Protein AF-A0A9X1SGK9-F1 (afdb_monomer)

Organism: NCBI:txid2886935

Structure (mmCIF, N/CA/C/O backbone):
data_AF-A0A9X1SGK9-F1
#
_entry.id   AF-A0A9X1SGK9-F1
#
loop_
_atom_site.group_PDB
_atom_site.id
_atom_site.type_symbol
_atom_site.label_atom_id
_atom_site.label_alt_id
_atom_site.label_comp_id
_atom_site.label_asym_id
_atom_site.label_entity_id
_atom_site.label_seq_id
_atom_site.pdbx_PDB_ins_code
_atom_site.Cartn_x
_atom_site.Cartn_y
_atom_site.Cartn_z
_atom_site.occupancy
_atom_site.B_iso_or_equiv
_atom_site.auth_seq_id
_atom_site.auth_comp_id
_atom_site.auth_asym_id
_atom_site.auth_atom_id
_atom_site.pdbx_PDB_model_num
ATOM 1 N N . MET A 1 1 ? 20.494 7.058 48.533 1.00 44.59 1 MET A N 1
ATOM 2 C CA . MET A 1 1 ? 19.621 6.330 47.587 1.00 44.59 1 MET A CA 1
ATOM 3 C C . MET A 1 1 ? 18.403 7.202 47.337 1.00 44.59 1 MET A C 1
ATOM 5 O O . MET A 1 1 ? 17.611 7.380 48.248 1.00 44.59 1 MET A O 1
ATOM 9 N N . SER A 1 2 ? 18.345 7.859 46.176 1.00 43.81 2 SER A N 1
ATOM 10 C CA . SER A 1 2 ? 17.281 8.812 45.840 1.00 43.81 2 SER A CA 1
ATOM 11 C C . SER A 1 2 ? 16.069 8.046 45.315 1.00 43.81 2 SER A C 1
ATOM 13 O O . SER A 1 2 ? 16.193 7.319 44.329 1.00 43.81 2 SER A O 1
ATOM 15 N N . ALA A 1 3 ? 14.932 8.162 46.000 1.00 55.12 3 ALA A N 1
ATOM 16 C CA . ALA A 1 3 ? 13.675 7.563 45.578 1.00 55.12 3 ALA A CA 1
ATOM 17 C C . ALA A 1 3 ? 13.177 8.280 44.316 1.00 55.12 3 ALA A C 1
ATOM 19 O O . ALA A 1 3 ? 12.796 9.449 44.350 1.00 55.12 3 ALA A O 1
ATOM 20 N N . ILE A 1 4 ? 13.211 7.583 43.182 1.00 55.03 4 ILE A N 1
ATOM 21 C CA . ILE A 1 4 ? 12.610 8.065 41.941 1.00 55.03 4 ILE A CA 1
ATOM 22 C C . ILE A 1 4 ? 11.094 7.982 42.138 1.00 55.03 4 ILE A C 1
ATOM 24 O O . ILE A 1 4 ? 10.520 6.896 42.130 1.00 55.03 4 ILE A O 1
ATOM 28 N N . ASN A 1 5 ? 10.464 9.136 42.368 1.00 48.47 5 ASN A N 1
ATOM 29 C CA . ASN A 1 5 ? 9.014 9.292 42.445 1.00 48.47 5 ASN A CA 1
ATOM 30 C C . ASN A 1 5 ? 8.352 8.713 41.181 1.00 48.47 5 ASN A C 1
ATOM 32 O O . ASN A 1 5 ? 8.426 9.297 40.100 1.00 48.47 5 ASN A O 1
ATOM 36 N N . SER A 1 6 ? 7.671 7.575 41.327 1.00 56.81 6 SER A N 1
ATOM 37 C CA . SER A 1 6 ? 6.916 6.883 40.270 1.00 56.81 6 SER A CA 1
ATOM 38 C C . SER A 1 6 ? 5.674 7.653 39.793 1.00 56.81 6 SER A C 1
ATOM 40 O O . SER A 1 6 ? 5.070 7.282 38.788 1.00 56.81 6 SER A O 1
ATOM 42 N N . LEU A 1 7 ? 5.335 8.765 40.455 1.00 47.97 7 LEU A N 1
ATOM 43 C CA . LEU A 1 7 ? 4.209 9.649 40.134 1.00 47.97 7 LEU A CA 1
ATOM 44 C C . LEU A 1 7 ? 4.374 10.452 38.829 1.00 47.97 7 LEU A C 1
ATOM 46 O O . LEU A 1 7 ? 3.405 11.032 38.355 1.00 47.97 7 LEU A O 1
ATOM 50 N N . TYR A 1 8 ? 5.559 10.441 38.209 1.00 48.56 8 TYR A N 1
ATOM 51 C CA . TYR A 1 8 ? 5.792 11.019 36.876 1.00 48.56 8 TYR A CA 1
ATOM 52 C C . TYR A 1 8 ? 6.170 9.973 35.819 1.00 48.56 8 TYR A C 1
ATOM 54 O O . TYR A 1 8 ? 6.781 10.295 34.800 1.00 48.56 8 TYR A O 1
ATOM 62 N N . SER A 1 9 ? 5.770 8.712 35.998 1.00 47.09 9 SER A N 1
ATOM 63 C CA . SER A 1 9 ? 5.754 7.764 34.882 1.00 47.09 9 SER A CA 1
ATOM 64 C C . SER A 1 9 ? 4.496 8.004 34.040 1.00 47.09 9 SER A C 1
ATOM 66 O O . SER A 1 9 ? 3.538 7.238 34.075 1.00 47.09 9 SER A O 1
ATOM 68 N N . LEU A 1 10 ? 4.485 9.111 33.290 1.00 49.88 10 LEU A N 1
ATOM 69 C CA . LEU A 1 10 ? 3.533 9.350 32.193 1.00 49.88 10 LEU A CA 1
ATOM 70 C C . LEU A 1 10 ? 3.929 8.565 30.926 1.00 49.88 10 LEU A C 1
ATOM 72 O O . LEU A 1 10 ? 3.136 8.424 29.997 1.00 49.88 10 LEU A O 1
ATOM 76 N N . THR A 1 11 ? 5.139 8.001 30.913 1.00 54.53 11 THR A N 1
ATOM 77 C CA . THR A 1 11 ? 5.716 7.169 29.850 1.00 54.53 11 THR A CA 1
ATOM 78 C C . THR A 1 11 ? 4.844 5.984 29.392 1.00 54.53 11 THR A C 1
ATOM 80 O O . THR A 1 11 ? 4.776 5.759 28.184 1.00 54.53 11 THR A O 1
ATOM 83 N N . PRO A 1 12 ? 4.129 5.222 30.249 1.00 51.50 12 PRO A N 1
ATOM 84 C CA . PRO A 1 12 ? 3.245 4.158 29.775 1.00 51.50 12 PRO A 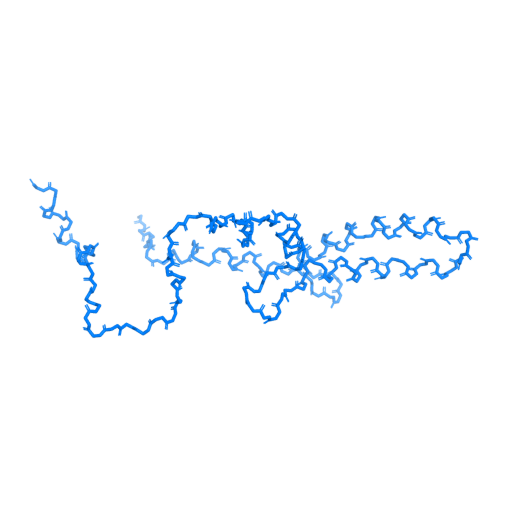CA 1
ATOM 85 C C . PRO A 1 12 ? 1.974 4.693 29.094 1.00 51.50 12 PRO A C 1
ATOM 87 O O . PRO A 1 12 ? 1.430 4.012 28.227 1.00 51.50 12 PRO A O 1
ATOM 90 N N . MET A 1 13 ? 1.525 5.915 29.414 1.00 52.62 13 MET A N 1
ATOM 91 C CA . MET A 1 13 ? 0.364 6.538 28.761 1.00 52.62 13 MET A CA 1
ATOM 92 C C . MET A 1 13 ? 0.730 7.246 27.446 1.00 52.62 13 MET A C 1
ATOM 94 O O . MET A 1 13 ? -0.072 7.250 26.513 1.00 52.62 13 MET A O 1
ATOM 98 N N . THR A 1 14 ? 1.950 7.776 27.314 1.00 53.66 14 THR A N 1
ATOM 99 C CA . THR A 1 14 ? 2.449 8.403 26.072 1.00 53.66 14 THR A CA 1
ATOM 100 C C . THR A 1 14 ? 3.257 7.465 25.175 1.00 53.66 14 THR A C 1
ATOM 102 O O . THR A 1 14 ? 3.528 7.803 24.026 1.00 53.66 14 THR A O 1
ATOM 105 N N . GLY A 1 15 ? 3.610 6.254 25.615 1.00 47.84 15 GLY A N 1
ATOM 106 C CA . GLY A 1 15 ? 4.436 5.332 24.822 1.00 47.84 15 GLY A CA 1
ATOM 107 C C . GLY A 1 15 ? 3.833 4.971 23.456 1.00 47.84 15 GLY A C 1
ATOM 108 O O . GLY A 1 15 ? 4.553 4.812 22.468 1.00 47.84 15 GLY A O 1
ATOM 109 N N . ARG A 1 16 ? 2.497 4.918 23.360 1.00 54.69 16 ARG A N 1
ATOM 110 C CA . ARG A 1 16 ? 1.790 4.618 22.104 1.00 54.69 16 ARG A CA 1
ATOM 111 C C . ARG A 1 16 ? 1.752 5.807 21.132 1.00 54.69 16 ARG A C 1
ATOM 113 O O . ARG A 1 16 ? 1.684 5.579 19.925 1.00 54.69 16 ARG A O 1
ATOM 120 N N . THR A 1 17 ? 1.822 7.046 21.625 1.00 53.12 17 THR A N 1
ATOM 121 C CA . THR A 1 17 ? 1.944 8.259 20.795 1.00 53.12 17 THR A CA 1
ATOM 122 C C . THR A 1 17 ? 3.404 8.574 20.465 1.00 53.12 17 THR A C 1
ATOM 124 O O . THR A 1 17 ? 3.699 8.884 19.319 1.00 53.12 17 THR A O 1
ATOM 127 N N . SER A 1 18 ? 4.336 8.356 21.395 1.00 47.47 18 SER A N 1
ATOM 128 C CA . SER A 1 18 ? 5.780 8.557 21.192 1.00 47.47 18 SER A CA 1
ATOM 129 C C . SER A 1 18 ? 6.368 7.650 20.096 1.00 47.47 18 SER A C 1
ATOM 131 O O . SER A 1 18 ? 7.247 8.063 19.344 1.00 47.47 18 SER A O 1
ATOM 133 N N . GLY A 1 19 ? 5.837 6.433 19.915 1.00 52.38 19 GLY A N 1
ATOM 134 C CA . GLY A 1 19 ? 6.204 5.573 18.782 1.00 52.38 19 GLY A CA 1
ATOM 135 C C . GLY A 1 19 ? 5.674 6.044 17.417 1.00 52.38 19 GLY A C 1
ATOM 136 O O . GLY A 1 19 ? 6.186 5.603 16.387 1.00 52.38 19 GLY A O 1
ATOM 137 N N . ALA A 1 20 ? 4.661 6.920 17.386 1.00 55.44 20 ALA A N 1
ATOM 138 C CA . ALA A 1 20 ? 4.072 7.438 16.148 1.00 55.44 20 ALA A CA 1
ATOM 139 C C . ALA A 1 20 ? 4.914 8.551 15.496 1.00 55.44 20 ALA A C 1
ATOM 141 O O . ALA A 1 20 ? 4.778 8.764 14.287 1.00 55.44 20 ALA A O 1
ATOM 142 N N . ASP A 1 21 ? 5.799 9.180 16.275 1.00 54.34 21 ASP A N 1
ATOM 143 C CA . ASP A 1 21 ? 6.654 10.302 15.867 1.00 54.34 21 ASP A CA 1
ATOM 144 C C . ASP A 1 21 ? 8.074 9.871 15.477 1.00 54.34 21 ASP A C 1
ATOM 146 O O . ASP A 1 21 ? 8.967 10.698 15.325 1.00 54.34 21 ASP A O 1
ATOM 150 N N . ARG A 1 22 ? 8.306 8.569 15.254 1.00 60.41 22 ARG A N 1
ATOM 151 C CA . ARG A 1 22 ? 9.530 8.092 14.592 1.00 60.41 22 ARG A CA 1
ATOM 152 C C . ARG A 1 22 ? 9.480 8.459 13.106 1.00 60.41 22 ARG A C 1
ATOM 154 O O . ARG A 1 22 ? 9.117 7.640 12.253 1.00 60.41 22 ARG A O 1
ATOM 161 N N . THR A 1 23 ? 9.793 9.716 12.816 1.00 59.59 23 THR A N 1
ATOM 162 C CA . THR A 1 23 ? 10.089 10.216 11.476 1.00 59.59 23 THR A CA 1
ATOM 163 C C . THR A 1 23 ? 11.527 9.847 11.134 1.00 59.59 23 THR A C 1
ATOM 165 O O . THR A 1 23 ? 12.429 9.891 11.969 1.00 59.59 23 THR A O 1
ATOM 168 N N . THR A 1 24 ? 11.740 9.374 9.916 1.00 61.16 24 THR A N 1
ATOM 169 C CA . THR A 1 24 ? 13.069 9.063 9.401 1.00 61.16 24 THR A CA 1
ATOM 170 C C . THR A 1 24 ? 13.286 9.990 8.225 1.00 61.16 24 THR A C 1
ATOM 172 O O . THR A 1 24 ? 12.485 10.013 7.290 1.00 61.16 24 THR A O 1
ATOM 175 N N . VAL A 1 25 ? 14.324 10.813 8.315 1.00 61.66 25 VAL A N 1
ATOM 176 C CA . VAL A 1 25 ? 14.669 11.763 7.262 1.00 61.66 25 VAL A CA 1
ATOM 177 C C . VAL A 1 25 ? 15.445 10.999 6.196 1.00 61.66 25 VAL A C 1
A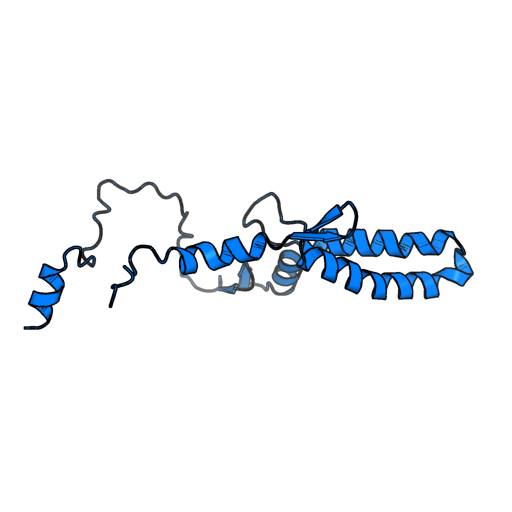TOM 179 O O . VAL A 1 25 ? 16.539 10.504 6.465 1.00 61.66 25 VAL A O 1
ATOM 182 N N . ILE A 1 26 ? 14.870 10.861 5.002 1.00 58.53 26 ILE A N 1
ATOM 183 C CA . ILE A 1 26 ? 15.542 10.252 3.849 1.00 58.53 26 ILE A CA 1
ATOM 184 C C . ILE A 1 26 ? 15.691 11.350 2.799 1.00 58.53 26 ILE A C 1
ATOM 186 O O . ILE A 1 26 ? 14.735 11.715 2.115 1.00 58.53 26 ILE A O 1
ATOM 190 N N . GLY A 1 27 ? 16.892 11.923 2.702 1.00 71.81 27 GLY A N 1
ATOM 191 C CA . GLY A 1 27 ? 17.142 13.077 1.838 1.00 71.81 27 GLY A CA 1
ATOM 192 C C . GLY A 1 27 ? 16.355 14.309 2.296 1.00 71.81 27 GLY A C 1
ATOM 193 O O . GLY A 1 27 ? 16.517 14.757 3.426 1.00 71.81 27 GLY A O 1
ATOM 194 N N . THR A 1 28 ? 15.513 14.860 1.419 1.00 77.75 28 THR A N 1
ATOM 195 C CA . THR A 1 28 ? 14.693 16.062 1.671 1.00 77.75 28 THR A CA 1
ATOM 196 C C . THR A 1 28 ? 13.277 15.768 2.168 1.00 77.75 28 THR A C 1
ATOM 198 O O . THR A 1 28 ? 12.542 16.707 2.469 1.00 77.75 28 THR A O 1
ATOM 201 N N . VAL A 1 29 ? 12.867 14.497 2.250 1.00 75.12 29 VAL A N 1
ATOM 202 C CA . VAL A 1 29 ? 11.494 14.125 2.621 1.00 75.12 29 VAL A CA 1
ATOM 203 C C . VAL A 1 29 ? 11.488 13.454 3.992 1.00 75.12 29 VAL A C 1
ATOM 205 O O . VAL A 1 29 ? 12.102 12.405 4.200 1.00 75.12 29 VAL A O 1
ATOM 208 N N . GLU A 1 30 ? 10.768 14.053 4.940 1.00 78.69 30 GLU A N 1
ATOM 209 C CA . GLU A 1 30 ? 10.492 13.443 6.240 1.00 78.69 30 GLU A CA 1
ATOM 210 C C . GLU A 1 30 ? 9.303 12.486 6.109 1.00 78.69 30 GLU A C 1
ATOM 212 O O . GLU A 1 30 ? 8.164 12.908 5.899 1.00 78.69 30 GLU A O 1
ATOM 217 N N . MET A 1 31 ? 9.548 11.179 6.228 1.00 78.75 31 MET A N 1
ATOM 218 C CA . MET A 1 31 ? 8.485 10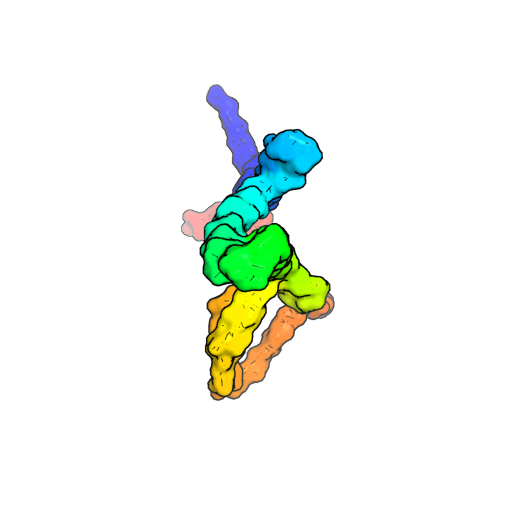.169 6.191 1.00 78.75 31 MET A CA 1
ATOM 219 C C . MET A 1 31 ? 8.494 9.318 7.459 1.00 78.75 31 MET A C 1
ATOM 221 O O . MET A 1 31 ? 9.524 9.100 8.098 1.00 78.75 31 MET A O 1
ATOM 225 N N . LYS A 1 32 ? 7.324 8.800 7.844 1.00 79.88 32 LYS A N 1
ATOM 226 C CA . LYS A 1 32 ? 7.221 7.827 8.940 1.00 79.88 32 LYS A CA 1
ATOM 227 C C . LYS A 1 32 ? 7.883 6.519 8.519 1.00 79.88 32 LYS A C 1
ATOM 229 O O . LYS A 1 32 ? 7.648 6.045 7.408 1.00 79.88 32 LYS A O 1
ATOM 234 N N . TRP A 1 33 ? 8.603 5.870 9.437 1.00 80.50 33 TRP A N 1
ATOM 235 C CA . TRP A 1 33 ? 9.277 4.587 9.172 1.00 80.50 33 TRP A CA 1
ATOM 236 C C . TRP A 1 33 ? 8.347 3.524 8.565 1.00 80.50 33 TRP A C 1
ATOM 238 O O . TRP A 1 33 ? 8.724 2.758 7.684 1.00 80.50 33 TRP A O 1
ATOM 248 N N . ARG A 1 34 ? 7.080 3.503 8.994 1.00 82.06 34 ARG A N 1
ATOM 249 C CA . ARG A 1 34 ? 6.070 2.595 8.440 1.00 82.06 34 ARG A CA 1
ATOM 250 C C . ARG A 1 34 ? 5.724 2.909 6.980 1.00 82.06 34 ARG A C 1
ATOM 252 O O . ARG A 1 34 ? 5.561 1.974 6.207 1.00 82.06 34 ARG A O 1
ATOM 259 N N . THR A 1 35 ? 5.608 4.183 6.612 1.00 85.12 35 THR A N 1
ATOM 260 C CA . THR A 1 35 ? 5.329 4.619 5.234 1.00 85.12 35 THR A CA 1
ATOM 261 C C . THR A 1 35 ? 6.488 4.264 4.308 1.00 85.12 35 THR A C 1
ATOM 263 O O . THR A 1 35 ? 6.250 3.783 3.205 1.00 85.12 35 THR A O 1
ATOM 266 N N . PHE A 1 36 ? 7.727 4.384 4.794 1.00 87.50 36 PHE A N 1
ATOM 267 C CA . PHE A 1 36 ? 8.911 3.938 4.059 1.00 87.50 36 PHE A CA 1
ATOM 268 C C . PHE A 1 36 ? 8.840 2.447 3.702 1.00 87.50 36 PHE A C 1
ATOM 270 O O . PHE A 1 36 ? 8.924 2.092 2.530 1.00 87.50 36 PHE A O 1
ATOM 277 N N . TRP A 1 37 ? 8.596 1.570 4.682 1.00 89.19 37 TRP A N 1
ATOM 278 C CA . TRP A 1 37 ? 8.467 0.135 4.403 1.00 89.19 37 TRP A CA 1
ATOM 279 C C . TRP A 1 37 ? 7.306 -0.187 3.464 1.00 89.19 37 TRP A C 1
ATOM 281 O O . TRP A 1 37 ? 7.437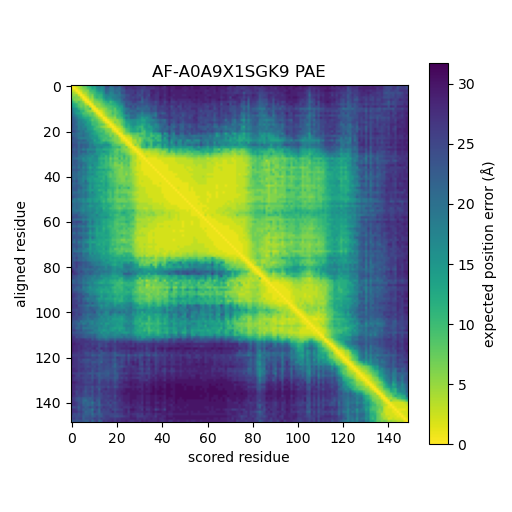 -1.064 2.618 1.00 89.19 37 TRP A O 1
ATOM 291 N N . ILE A 1 38 ? 6.185 0.529 3.577 1.00 88.69 38 ILE A N 1
ATOM 292 C CA . ILE A 1 38 ? 5.056 0.365 2.654 1.00 88.69 38 ILE A CA 1
ATOM 293 C C . ILE A 1 38 ? 5.479 0.678 1.216 1.00 88.69 38 ILE A C 1
ATOM 295 O O . ILE A 1 38 ? 5.158 -0.108 0.330 1.00 88.69 38 ILE A O 1
ATOM 299 N N . ALA A 1 39 ? 6.209 1.774 0.991 1.00 90.62 39 ALA A N 1
ATOM 300 C CA . ALA A 1 39 ? 6.707 2.133 -0.336 1.00 90.62 39 ALA A CA 1
ATOM 301 C C . ALA A 1 39 ? 7.665 1.060 -0.882 1.00 90.62 39 ALA A C 1
ATOM 303 O O . ALA A 1 39 ? 7.460 0.552 -1.982 1.00 90.62 39 ALA A O 1
ATOM 304 N N . VAL A 1 40 ? 8.633 0.621 -0.067 1.00 93.38 40 VAL A N 1
ATOM 305 C CA . VAL A 1 40 ? 9.586 -0.440 -0.441 1.00 93.38 40 VAL A CA 1
ATOM 306 C C . VAL A 1 40 ? 8.861 -1.732 -0.835 1.00 93.38 40 VAL A C 1
ATOM 308 O O . VAL A 1 40 ? 9.161 -2.320 -1.873 1.00 93.38 40 VAL A O 1
ATOM 311 N N . PHE A 1 41 ? 7.875 -2.172 -0.049 1.00 94.94 41 PHE A N 1
ATOM 312 C CA . PHE A 1 41 ? 7.115 -3.383 -0.369 1.00 94.94 41 PHE A CA 1
ATOM 313 C C . PHE A 1 41 ? 6.161 -3.205 -1.555 1.00 94.94 41 PHE A C 1
ATOM 315 O O . PHE A 1 41 ? 5.927 -4.175 -2.273 1.00 94.94 41 PHE A O 1
ATOM 322 N N . ALA A 1 42 ? 5.628 -2.002 -1.792 1.00 93.88 42 ALA A N 1
ATOM 323 C CA . ALA A 1 42 ? 4.783 -1.705 -2.952 1.00 93.88 42 ALA A CA 1
ATOM 324 C C . ALA A 1 42 ? 5.569 -1.717 -4.275 1.00 93.88 42 ALA A C 1
ATOM 326 O O . ALA A 1 42 ? 5.003 -2.029 -5.324 1.00 93.88 42 ALA A O 1
ATOM 327 N N . MET A 1 43 ? 6.879 -1.472 -4.220 1.00 95.06 43 MET A N 1
ATOM 328 C CA . MET A 1 43 ? 7.756 -1.510 -5.389 1.00 95.06 43 MET A CA 1
ATOM 329 C C . MET A 1 43 ? 7.844 -2.912 -6.019 1.00 95.06 43 MET A C 1
ATOM 331 O O . MET A 1 43 ? 7.981 -3.032 -7.233 1.00 95.06 43 MET A O 1
ATOM 335 N N . VAL A 1 44 ? 7.707 -3.980 -5.221 1.00 96.88 44 VAL A N 1
ATOM 336 C CA . VAL A 1 44 ? 7.759 -5.377 -5.694 1.00 96.88 44 VAL A CA 1
ATOM 337 C C . VAL A 1 44 ? 6.617 -5.709 -6.670 1.00 96.88 44 VAL A C 1
ATOM 339 O O . VAL A 1 44 ? 6.910 -6.071 -7.811 1.00 96.88 44 VAL A O 1
ATOM 342 N N . PRO A 1 45 ? 5.323 -5.581 -6.304 1.00 96.69 45 PRO A N 1
ATOM 343 C CA . PRO A 1 45 ? 4.231 -5.812 -7.246 1.00 96.69 45 PRO A CA 1
ATOM 344 C C . PRO A 1 45 ? 4.229 -4.799 -8.398 1.00 96.69 45 PRO A C 1
ATOM 346 O O . PRO A 1 45 ? 3.883 -5.178 -9.516 1.00 96.69 45 PRO A O 1
ATOM 349 N N . GLY A 1 46 ? 4.660 -3.552 -8.163 1.00 96.50 46 GLY A N 1
ATOM 350 C CA . GLY A 1 46 ? 4.849 -2.558 -9.223 1.00 96.50 46 GLY A CA 1
ATOM 351 C C . GLY A 1 46 ? 5.852 -3.019 -10.278 1.00 96.50 46 GLY A C 1
ATOM 352 O O . GLY A 1 46 ? 5.542 -3.007 -11.465 1.00 96.50 46 GLY A O 1
ATOM 353 N N . GLY A 1 47 ? 7.016 -3.515 -9.854 1.00 96.44 47 GLY A N 1
ATOM 354 C CA . GLY A 1 47 ? 8.037 -4.063 -10.747 1.00 96.44 47 GLY A CA 1
ATOM 355 C C . GLY A 1 47 ? 7.560 -5.289 -11.527 1.00 96.44 47 GLY A C 1
ATOM 356 O O . GLY A 1 47 ? 7.845 -5.398 -12.719 1.00 96.44 47 GLY A O 1
ATOM 357 N N . ILE A 1 48 ? 6.781 -6.174 -10.893 1.00 97.69 48 ILE A N 1
ATOM 358 C CA . ILE A 1 48 ? 6.177 -7.333 -11.569 1.00 97.69 48 ILE A CA 1
ATOM 359 C C . ILE A 1 48 ? 5.213 -6.872 -12.669 1.00 97.69 48 ILE A C 1
ATOM 361 O O . ILE A 1 48 ? 5.310 -7.352 -13.797 1.00 97.69 48 ILE A O 1
ATOM 365 N N . LEU A 1 49 ? 4.311 -5.928 -12.376 1.00 97.25 49 LEU A N 1
ATOM 366 C CA . LEU A 1 49 ? 3.386 -5.394 -13.381 1.00 97.25 49 LEU A CA 1
ATOM 367 C C . LEU A 1 49 ? 4.138 -4.701 -14.519 1.00 97.25 49 LEU A C 1
ATOM 369 O O . LEU A 1 49 ? 3.847 -4.965 -15.684 1.00 97.25 49 LEU A O 1
ATOM 373 N N . THR A 1 50 ? 5.148 -3.890 -14.204 1.00 97.69 50 THR A N 1
ATOM 374 C CA . THR A 1 50 ? 6.003 -3.259 -15.216 1.00 97.69 50 THR A CA 1
ATOM 375 C C . THR A 1 50 ? 6.650 -4.305 -16.120 1.00 97.69 50 THR A C 1
ATOM 377 O O . THR A 1 50 ? 6.540 -4.184 -17.333 1.00 97.69 50 THR A O 1
ATO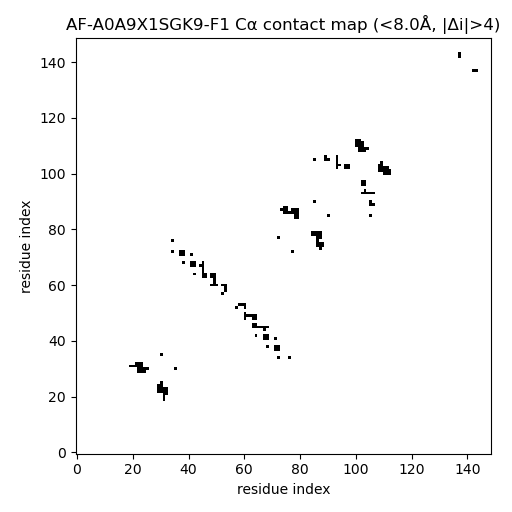M 380 N N . ALA A 1 51 ? 7.242 -5.370 -15.567 1.00 97.38 51 ALA A N 1
ATOM 381 C CA . ALA A 1 51 ? 7.877 -6.430 -16.355 1.00 97.38 51 ALA A CA 1
ATOM 382 C C . ALA A 1 51 ? 6.886 -7.174 -17.269 1.00 97.38 51 ALA A C 1
ATOM 384 O O . ALA A 1 51 ? 7.216 -7.486 -18.411 1.00 97.38 51 ALA A O 1
ATOM 385 N N . VAL A 1 52 ? 5.663 -7.424 -16.789 1.00 98.00 52 VAL A N 1
ATOM 386 C CA . VAL A 1 52 ? 4.605 -8.090 -17.568 1.00 98.00 52 VAL A CA 1
ATOM 387 C C . VAL A 1 52 ? 4.099 -7.204 -18.711 1.00 98.00 52 VAL A C 1
ATOM 389 O O . VAL A 1 52 ? 3.874 -7.699 -19.814 1.00 98.00 52 VAL A O 1
ATOM 392 N N . PHE A 1 53 ? 3.932 -5.900 -18.474 1.00 97.38 53 PHE A N 1
ATOM 393 C CA . PHE A 1 53 ? 3.406 -4.958 -19.470 1.00 97.38 53 PHE A CA 1
ATOM 394 C C . PHE A 1 53 ? 4.483 -4.287 -20.338 1.00 97.38 53 PHE A C 1
ATOM 396 O O . PHE A 1 53 ? 4.139 -3.626 -21.321 1.00 97.38 53 PHE A O 1
ATOM 403 N N . TYR A 1 54 ? 5.769 -4.479 -20.027 1.00 97.62 54 TYR A N 1
ATOM 404 C CA . TYR A 1 54 ? 6.897 -3.924 -20.778 1.00 97.62 54 TYR A CA 1
ATOM 405 C C . TYR A 1 54 ? 6.845 -4.209 -22.292 1.00 97.62 54 TYR A C 1
ATOM 407 O O . TYR A 1 54 ? 6.921 -3.250 -23.056 1.00 97.62 54 TYR A O 1
ATOM 415 N N . PRO A 1 55 ? 6.629 -5.451 -22.779 1.00 97.25 55 PRO A N 1
ATOM 416 C CA . PRO A 1 55 ? 6.644 -5.716 -24.223 1.00 97.25 55 PRO A CA 1
ATOM 417 C C . PRO A 1 55 ? 5.491 -5.053 -24.993 1.00 97.25 55 PRO A C 1
ATOM 419 O O . PRO A 1 55 ? 5.553 -4.959 -26.214 1.00 97.25 55 PRO A O 1
ATOM 422 N N . MET A 1 56 ? 4.434 -4.613 -24.304 1.00 97.81 56 MET A N 1
ATOM 423 C CA . MET A 1 56 ? 3.247 -4.021 -24.927 1.00 97.81 56 MET A CA 1
ATOM 424 C C . MET A 1 56 ? 3.254 -2.488 -24.875 1.00 97.81 56 MET A C 1
ATOM 426 O O . MET A 1 56 ? 2.742 -1.845 -25.788 1.00 97.81 56 MET A O 1
ATOM 430 N N . LEU A 1 57 ? 3.803 -1.906 -23.805 1.00 96.25 57 LEU A N 1
ATOM 431 C CA . LEU A 1 57 ? 3.721 -0.470 -23.510 1.00 96.25 57 LEU A CA 1
ATOM 432 C C . LEU A 1 57 ? 5.089 0.235 -23.489 1.00 96.25 57 LEU A C 1
ATOM 434 O O . LEU A 1 57 ? 5.130 1.464 -23.407 1.00 96.25 57 LEU A O 1
ATOM 438 N N . ASP A 1 58 ? 6.191 -0.520 -23.546 1.00 96.00 58 ASP A N 1
ATOM 439 C CA . ASP A 1 58 ? 7.573 -0.034 -23.469 1.00 96.00 58 ASP A CA 1
ATOM 440 C C . ASP A 1 58 ? 7.763 0.950 -22.297 1.00 96.00 58 ASP A C 1
ATOM 442 O O . ASP A 1 58 ? 7.472 0.601 -21.148 1.00 96.00 58 ASP A O 1
ATOM 446 N N . ALA A 1 59 ? 8.166 2.200 -22.550 1.00 95.38 59 ALA A N 1
ATOM 447 C CA . ALA A 1 59 ? 8.384 3.213 -21.517 1.00 95.38 59 ALA A CA 1
ATOM 448 C C . ALA A 1 59 ? 7.124 3.561 -20.696 1.00 95.38 59 ALA A C 1
ATOM 450 O O . ALA A 1 59 ? 7.233 3.975 -19.541 1.00 95.38 59 ALA A O 1
ATOM 451 N N . TRP A 1 60 ? 5.916 3.360 -21.232 1.00 96.38 60 TRP A N 1
ATOM 452 C CA . TRP A 1 60 ? 4.678 3.634 -20.489 1.00 96.38 60 TRP A CA 1
ATOM 453 C C . TRP A 1 60 ? 4.412 2.615 -19.376 1.00 96.38 60 TRP A C 1
ATOM 455 O O . TRP A 1 60 ? 3.647 2.901 -18.454 1.00 96.38 60 TRP A O 1
ATOM 465 N N . SER A 1 61 ? 5.067 1.451 -19.409 1.00 94.88 61 SER A N 1
ATOM 466 C CA . SER A 1 61 ? 4.940 0.430 -18.362 1.00 94.88 61 SER A CA 1
ATOM 467 C C . SER A 1 61 ? 5.409 0.921 -16.986 1.00 94.88 61 SER A C 1
ATOM 469 O O . SER A 1 61 ? 4.853 0.497 -15.975 1.00 94.88 61 SER A O 1
ATOM 471 N N . PHE A 1 62 ? 6.345 1.877 -16.921 1.00 94.56 62 PHE A N 1
ATOM 472 C CA . PHE A 1 62 ? 6.828 2.447 -15.657 1.00 94.56 62 PHE A CA 1
ATOM 473 C C . PHE A 1 62 ? 5.740 3.178 -14.859 1.00 94.56 62 PHE A C 1
ATOM 475 O O . PHE A 1 62 ? 5.855 3.293 -13.637 1.00 94.56 62 PHE A O 1
ATOM 482 N N . LEU A 1 63 ? 4.649 3.613 -15.506 1.00 96.50 63 LEU A N 1
ATOM 483 C CA . LEU A 1 63 ? 3.505 4.200 -14.804 1.00 96.50 63 LEU A CA 1
ATOM 484 C C . LEU A 1 63 ? 2.868 3.223 -13.811 1.00 96.50 63 LEU A C 1
ATOM 486 O O . LEU A 1 63 ? 2.304 3.664 -12.809 1.00 96.50 63 LEU A O 1
ATOM 490 N N . TRP A 1 64 ? 2.996 1.910 -14.030 1.00 95.50 64 TRP A N 1
ATOM 491 C CA . TRP A 1 64 ? 2.477 0.912 -13.099 1.00 95.50 64 TRP A CA 1
ATOM 492 C C . TRP A 1 64 ? 3.120 1.001 -11.719 1.00 95.50 64 TRP A C 1
ATOM 494 O O . TRP A 1 64 ? 2.417 0.797 -10.733 1.00 95.50 64 TRP A O 1
ATOM 504 N N . ILE A 1 65 ? 4.395 1.392 -11.620 1.00 94.31 65 ILE A N 1
ATOM 505 C CA . ILE A 1 65 ? 5.066 1.593 -10.327 1.00 94.31 65 ILE A CA 1
ATOM 506 C C . ILE A 1 65 ? 4.350 2.698 -9.544 1.00 94.31 65 ILE A C 1
ATOM 508 O O . ILE A 1 65 ? 3.853 2.450 -8.444 1.00 94.31 65 ILE A O 1
ATOM 512 N N . ALA A 1 66 ? 4.188 3.877 -10.152 1.00 94.94 66 ALA A N 1
ATOM 513 C CA . ALA A 1 66 ? 3.503 5.009 -9.528 1.00 94.94 66 ALA A CA 1
ATOM 514 C C . ALA A 1 66 ? 2.045 4.677 -9.164 1.00 94.94 66 ALA A C 1
ATOM 516 O O . ALA A 1 66 ? 1.578 5.026 -8.079 1.00 94.94 66 ALA A O 1
ATOM 517 N N . VAL A 1 67 ? 1.331 3.955 -10.038 1.00 96.00 67 VAL A N 1
ATOM 518 C CA . VAL A 1 67 ? -0.040 3.496 -9.767 1.00 96.00 67 VAL A CA 1
ATOM 519 C C . VAL A 1 67 ? -0.071 2.564 -8.558 1.00 96.00 67 VAL A C 1
ATOM 521 O O . VAL A 1 67 ? -0.902 2.759 -7.673 1.00 96.00 67 VAL A O 1
ATOM 524 N N . THR A 1 68 ? 0.828 1.579 -8.480 1.00 95.62 68 THR A N 1
ATOM 525 C CA . THR A 1 68 ? 0.871 0.641 -7.348 1.00 95.62 68 THR A CA 1
ATOM 526 C C . THR A 1 68 ? 1.237 1.310 -6.029 1.00 95.62 68 THR A C 1
ATOM 528 O O . THR A 1 68 ? 0.597 1.020 -5.017 1.00 95.62 68 THR A O 1
ATOM 531 N N . GLU A 1 69 ? 2.192 2.241 -6.026 1.00 93.31 69 GLU A N 1
ATOM 532 C CA . GLU A 1 69 ? 2.548 3.007 -4.829 1.00 93.31 69 GLU A CA 1
ATOM 533 C C . GLU A 1 69 ? 1.386 3.883 -4.361 1.00 93.31 69 GLU A C 1
ATOM 535 O O . GLU A 1 69 ? 1.034 3.861 -3.178 1.00 93.31 69 GLU A O 1
ATOM 540 N N . ALA A 1 70 ? 0.729 4.589 -5.287 1.00 93.12 70 ALA A N 1
ATOM 541 C CA . ALA A 1 70 ? -0.447 5.392 -4.977 1.00 93.12 70 ALA A CA 1
ATOM 542 C C . ALA A 1 70 ? -1.570 4.531 -4.379 1.00 93.12 70 ALA A C 1
ATOM 544 O O . ALA A 1 70 ? -2.188 4.924 -3.387 1.00 93.12 70 ALA A O 1
ATOM 545 N N . LEU A 1 71 ? -1.805 3.334 -4.927 1.00 92.50 71 LEU A N 1
ATOM 546 C CA . LEU A 1 71 ? -2.802 2.385 -4.423 1.00 92.50 71 LEU A CA 1
ATOM 547 C C . LEU A 1 71 ? -2.445 1.852 -3.030 1.00 92.50 71 LEU A C 1
ATOM 549 O O . LEU A 1 71 ? -3.308 1.796 -2.151 1.00 92.50 71 LEU A O 1
ATOM 553 N N . ALA A 1 72 ? -1.181 1.496 -2.799 1.00 90.69 72 ALA A N 1
ATOM 554 C CA . ALA A 1 72 ? -0.705 1.023 -1.502 1.00 90.69 72 ALA A CA 1
ATOM 555 C C . ALA A 1 72 ? -0.823 2.116 -0.430 1.00 90.69 72 ALA A C 1
ATOM 557 O O . ALA A 1 72 ? -1.353 1.873 0.661 1.00 90.69 72 ALA A O 1
ATOM 558 N N . PHE A 1 73 ? -0.404 3.339 -0.759 1.00 88.38 73 PHE A N 1
ATOM 559 C CA . PHE A 1 73 ? -0.528 4.493 0.124 1.00 88.38 73 PHE A CA 1
ATOM 560 C C . PHE A 1 73 ? -1.997 4.797 0.426 1.00 88.38 73 PHE A C 1
ATOM 562 O O . PHE A 1 73 ? -2.395 4.951 1.584 1.00 88.38 73 PHE A O 1
ATOM 569 N N . TYR A 1 74 ? -2.837 4.787 -0.606 1.00 87.06 74 TYR A N 1
ATOM 570 C CA . TYR A 1 74 ? -4.272 4.970 -0.471 1.00 87.06 74 TYR A CA 1
ATOM 571 C C . TYR A 1 74 ? -4.914 3.916 0.440 1.00 87.06 74 TYR A C 1
ATOM 573 O O . TYR A 1 74 ? -5.746 4.255 1.273 1.00 87.06 74 TYR A O 1
ATOM 581 N N . LEU A 1 75 ? -4.532 2.644 0.336 1.00 84.81 75 LEU A N 1
ATOM 582 C CA . LEU A 1 75 ? -5.121 1.579 1.153 1.00 84.81 75 LEU A CA 1
ATOM 583 C C . LEU A 1 75 ? -4.685 1.625 2.624 1.00 84.81 75 LEU A C 1
ATOM 585 O O . LEU A 1 75 ? -5.456 1.229 3.508 1.00 84.81 75 LEU A O 1
ATOM 589 N N . ILE A 1 76 ? -3.452 2.064 2.891 1.00 81.94 76 ILE A N 1
ATOM 590 C CA . ILE A 1 76 ? -2.810 1.892 4.201 1.00 81.94 76 ILE A CA 1
ATOM 591 C C . ILE A 1 76 ? -2.747 3.192 5.014 1.00 81.94 76 ILE A C 1
ATOM 593 O O . ILE A 1 76 ? -2.885 3.153 6.248 1.00 81.94 76 ILE A O 1
ATOM 597 N N . GLU A 1 77 ? -2.523 4.322 4.349 1.00 76.81 77 GLU A N 1
ATOM 598 C CA . GLU A 1 77 ? -2.381 5.638 4.976 1.00 76.81 77 GLU A CA 1
ATOM 599 C C . GLU A 1 77 ? -3.728 6.366 5.052 1.00 76.81 77 GLU A C 1
ATOM 601 O O . GLU A 1 77 ? -4.025 7.012 6.065 1.00 76.81 77 GLU A O 1
ATOM 606 N N . ARG A 1 78 ? -4.592 6.205 4.036 1.00 76.31 78 ARG A N 1
ATOM 607 C CA . ARG A 1 78 ? -5.923 6.819 4.053 1.00 76.31 78 ARG A CA 1
ATOM 608 C C . ARG A 1 78 ? -6.756 6.204 5.179 1.00 76.31 78 ARG A C 1
ATOM 610 O O . ARG A 1 78 ? -7.064 5.010 5.209 1.00 76.31 78 ARG A O 1
ATOM 617 N N . ARG A 1 79 ? -7.145 7.055 6.124 1.00 71.62 79 ARG A N 1
ATOM 618 C CA . ARG A 1 79 ? -8.215 6.765 7.081 1.00 71.62 79 ARG A CA 1
ATOM 619 C C . ARG A 1 79 ? -9.521 7.327 6.546 1.00 71.62 79 ARG A C 1
ATOM 621 O O . ARG A 1 79 ? -9.522 8.375 5.893 1.00 71.62 79 ARG A O 1
ATOM 628 N N . SER A 1 80 ? -10.627 6.647 6.834 1.00 67.25 80 SER A N 1
ATOM 629 C CA . SER A 1 80 ? -11.952 7.212 6.581 1.00 67.25 80 SER A CA 1
ATOM 630 C C . SER A 1 80 ? -12.076 8.567 7.286 1.00 67.25 80 SER A C 1
ATOM 632 O O . SER A 1 80 ? -11.663 8.704 8.441 1.00 67.25 80 SER A O 1
ATOM 634 N N . LYS A 1 81 ? -12.607 9.575 6.585 1.00 62.69 81 LYS A N 1
ATOM 635 C CA . LYS A 1 81 ? -12.851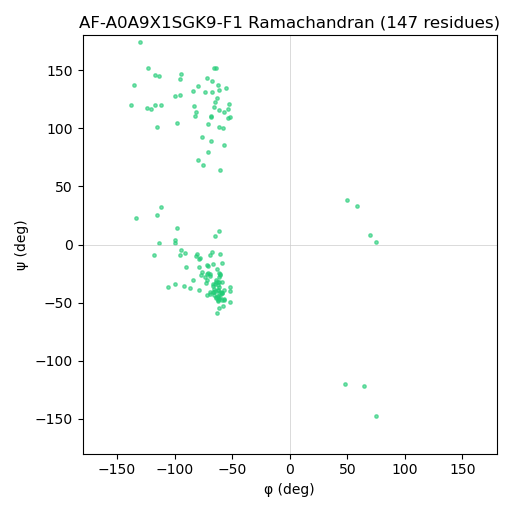 10.911 7.157 1.00 62.69 81 LYS A CA 1
ATOM 636 C C . LYS A 1 81 ? -14.093 10.926 8.056 1.00 62.69 81 LYS A C 1
ATOM 638 O O . LYS A 1 81 ? -14.164 11.743 8.967 1.00 62.69 81 LYS A O 1
ATOM 643 N N . GLU A 1 82 ? -15.007 9.984 7.838 1.00 55.03 82 GLU A N 1
ATOM 644 C CA . GLU A 1 82 ? -16.297 9.868 8.519 1.00 55.03 82 GLU A CA 1
ATOM 645 C C . GLU A 1 82 ? -16.370 8.549 9.313 1.00 55.03 82 GLU A C 1
ATOM 647 O O . GLU A 1 82 ? -15.787 7.533 8.911 1.00 55.03 82 GLU A O 1
ATOM 652 N N . GLY A 1 83 ? -17.049 8.568 10.465 1.00 67.25 83 GLY A N 1
ATOM 653 C CA . GLY A 1 83 ? -17.186 7.414 11.367 1.00 67.25 83 GLY A CA 1
ATOM 654 C C . GLY A 1 83 ? -15.929 7.093 12.193 1.00 67.25 83 GLY A C 1
ATOM 655 O O . GLY A 1 83 ? -15.160 7.986 12.550 1.00 67.25 83 GLY A O 1
ATOM 656 N N . LEU A 1 84 ? -15.691 5.804 12.486 1.00 66.25 84 LEU A N 1
ATOM 657 C CA . LEU A 1 84 ? -14.610 5.298 13.363 1.00 66.25 84 LEU A CA 1
ATOM 658 C C . LEU A 1 84 ? -13.163 5.529 12.853 1.00 66.25 84 LEU A C 1
ATOM 660 O O . LEU A 1 84 ? -12.211 5.030 13.452 1.00 66.25 84 LEU A O 1
ATOM 664 N N . ARG A 1 85 ? -12.962 6.281 11.758 1.00 73.56 85 ARG A N 1
ATOM 665 C CA . ARG A 1 85 ? -11.643 6.573 11.152 1.00 73.56 85 ARG A CA 1
ATOM 666 C C . ARG A 1 85 ? -10.777 5.324 10.923 1.00 73.56 85 ARG A C 1
ATOM 668 O O . ARG A 1 85 ? -9.555 5.349 11.103 1.00 73.56 85 ARG A O 1
ATOM 675 N N . LEU A 1 86 ? -11.420 4.234 10.509 1.00 77.38 86 LEU A N 1
ATOM 676 C CA . LEU A 1 86 ? -10.764 2.980 10.149 1.00 77.38 86 LEU A CA 1
ATOM 677 C C . LEU A 1 86 ? -9.862 3.162 8.923 1.00 77.38 86 LEU A C 1
ATOM 679 O O . LEU A 1 86 ? -10.094 4.039 8.082 1.00 77.38 86 LEU A O 1
ATOM 683 N N . ARG A 1 87 ? -8.813 2.339 8.825 1.00 79.50 87 ARG A N 1
ATOM 684 C CA . ARG A 1 87 ? -7.975 2.281 7.617 1.00 79.50 87 ARG A CA 1
ATOM 685 C C . ARG A 1 87 ? -8.755 1.597 6.499 1.00 79.50 87 ARG A C 1
ATOM 687 O O . ARG A 1 87 ? -9.465 0.629 6.761 1.00 79.50 87 ARG A O 1
ATOM 694 N N . THR A 1 88 ? -8.585 2.049 5.259 1.00 78.62 88 THR A N 1
ATOM 695 C CA . THR A 1 88 ? -9.377 1.554 4.119 1.00 78.62 88 THR A CA 1
ATOM 696 C C . THR A 1 88 ? -9.277 0.037 3.928 1.00 78.62 88 THR A C 1
ATOM 698 O O . THR A 1 88 ? -10.300 -0.608 3.694 1.00 78.62 88 THR A O 1
ATOM 701 N N . TYR A 1 89 ? -8.092 -0.564 4.110 1.00 79.31 89 TYR A N 1
ATOM 702 C CA . TYR A 1 89 ? -7.961 -2.027 4.031 1.00 79.31 89 TYR A CA 1
ATOM 703 C C . TYR A 1 89 ? -8.792 -2.770 5.096 1.00 79.31 89 TYR A C 1
ATOM 705 O O . TYR A 1 89 ? -9.321 -3.841 4.812 1.00 79.31 89 TYR A O 1
ATOM 713 N N . GLN A 1 90 ? -8.941 -2.209 6.306 1.00 81.25 90 GLN A N 1
ATOM 714 C CA . GLN A 1 90 ? -9.732 -2.821 7.383 1.00 81.25 90 GLN A CA 1
ATOM 715 C C . GLN A 1 90 ? -11.214 -2.787 7.036 1.00 81.25 90 GLN A C 1
ATOM 717 O O . GLN A 1 90 ? -11.889 -3.796 7.174 1.00 81.25 90 GLN A O 1
ATOM 722 N N . THR A 1 91 ? -11.700 -1.666 6.500 1.00 81.75 91 THR A N 1
ATOM 723 C CA . THR A 1 91 ? -13.095 -1.536 6.060 1.00 81.75 91 THR A CA 1
ATOM 724 C C . THR A 1 91 ? -13.447 -2.559 4.982 1.00 81.75 91 THR A C 1
ATOM 726 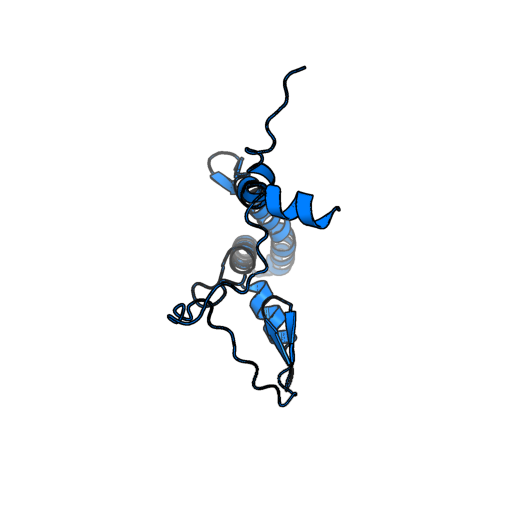O O . THR A 1 91 ? -14.518 -3.160 5.026 1.00 81.75 91 THR A O 1
ATOM 729 N N . PHE A 1 92 ? -12.543 -2.791 4.026 1.00 82.94 92 PHE A N 1
ATOM 730 C CA . PHE A 1 92 ? -12.762 -3.798 2.988 1.00 82.94 92 PHE A CA 1
ATOM 731 C C . PHE A 1 92 ? -12.819 -5.216 3.572 1.00 82.94 92 PHE A C 1
ATOM 733 O O . PHE A 1 92 ? -13.647 -6.031 3.165 1.00 82.94 92 PHE A O 1
ATOM 740 N N . PHE A 1 93 ? -11.959 -5.504 4.548 1.00 85.44 93 PHE A N 1
ATOM 741 C CA . PHE A 1 93 ? -11.895 -6.812 5.186 1.00 85.44 93 PHE A CA 1
ATOM 742 C C . PHE A 1 93 ? -13.096 -7.082 6.103 1.00 85.44 93 PHE A C 1
ATOM 744 O O . PHE A 1 93 ? -13.687 -8.158 6.018 1.00 85.44 93 PHE A O 1
ATOM 751 N N . ASP A 1 94 ? -13.502 -6.095 6.905 1.00 83.62 94 ASP A N 1
ATOM 752 C CA . ASP A 1 94 ? -14.686 -6.161 7.769 1.00 83.62 94 ASP A CA 1
ATOM 753 C C . ASP A 1 94 ? -15.957 -6.360 6.924 1.00 83.62 94 ASP A C 1
ATOM 755 O O . ASP A 1 94 ? -16.769 -7.233 7.228 1.00 83.62 94 ASP A O 1
ATOM 759 N N . LYS A 1 95 ? -16.077 -5.658 5.786 1.00 82.62 95 LYS A N 1
ATOM 760 C CA . LYS A 1 95 ? -17.192 -5.831 4.836 1.00 82.62 95 LYS A CA 1
ATOM 761 C C . LYS A 1 95 ? -17.219 -7.214 4.178 1.00 82.62 95 LYS A C 1
ATOM 763 O O . LYS A 1 95 ? -18.287 -7.731 3.879 1.00 82.62 95 LYS A O 1
ATOM 768 N N . LYS A 1 96 ? -16.057 -7.818 3.917 1.00 85.88 96 LYS A N 1
ATOM 769 C CA . LYS A 1 96 ? -15.989 -9.173 3.345 1.00 85.88 96 LYS A CA 1
ATOM 770 C C . LYS A 1 96 ? -16.361 -10.250 4.372 1.00 85.88 96 LYS A C 1
ATOM 772 O O . LYS A 1 96 ? -16.816 -11.319 3.978 1.00 85.88 96 LYS A O 1
ATOM 777 N N . LYS A 1 97 ? -16.133 -9.989 5.662 1.00 83.31 97 LYS A N 1
ATOM 778 C CA . LYS A 1 97 ? -16.418 -10.926 6.758 1.00 83.31 97 LYS A CA 1
ATOM 779 C C . LYS A 1 97 ? -17.819 -10.795 7.354 1.00 83.31 97 LYS A C 1
ATOM 781 O O . LYS A 1 97 ? -18.253 -11.731 8.014 1.00 83.31 97 LYS A O 1
ATOM 786 N N . SER A 1 98 ? -18.509 -9.671 7.158 1.00 81.00 98 SER A N 1
ATOM 787 C CA . SER A 1 98 ? -19.887 -9.502 7.635 1.00 81.00 98 SER A CA 1
ATOM 788 C C . SER A 1 98 ? -20.834 -10.508 6.980 1.00 81.00 98 SER A C 1
ATOM 790 O O . SER A 1 98 ? -20.755 -10.724 5.768 1.00 81.00 98 SER A O 1
ATOM 792 N N . ASN A 1 99 ? -21.734 -11.084 7.773 1.00 82.19 99 ASN A N 1
ATOM 793 C CA . ASN A 1 99 ? -22.719 -12.074 7.348 1.00 82.19 99 ASN A CA 1
ATOM 794 C C . ASN A 1 99 ? -24.125 -11.672 7.834 1.00 82.19 99 ASN A C 1
ATOM 796 O O . ASN A 1 99 ? -24.293 -10.689 8.555 1.00 82.19 99 ASN A O 1
ATOM 800 N N . ILE A 1 100 ? -25.160 -12.404 7.428 1.00 77.25 100 ILE A N 1
ATOM 801 C CA . ILE A 1 100 ? -26.526 -12.159 7.910 1.00 77.25 100 ILE A CA 1
ATOM 802 C C . ILE A 1 100 ? -26.551 -12.408 9.430 1.00 77.25 100 ILE A C 1
ATOM 804 O O . ILE A 1 100 ? -26.128 -13.467 9.878 1.00 77.25 100 ILE A O 1
ATOM 808 N N . ASN A 1 101 ? -27.021 -11.419 10.200 1.00 76.50 101 ASN A N 1
ATOM 809 C CA . ASN A 1 101 ? -27.007 -11.352 11.674 1.00 76.50 101 ASN A CA 1
ATOM 810 C C . ASN A 1 101 ? -25.631 -11.170 12.340 1.00 76.50 101 ASN A C 1
ATOM 812 O O . ASN A 1 101 ? -25.547 -11.190 13.563 1.00 76.50 101 ASN A O 1
ATOM 816 N N . GLU A 1 102 ? -24.560 -10.919 11.583 1.00 79.31 102 GLU A N 1
ATOM 817 C CA . GLU A 1 102 ? -23.223 -10.680 12.138 1.00 79.31 102 GLU A CA 1
ATOM 818 C C . GLU A 1 102 ? -22.532 -9.528 11.401 1.00 79.31 102 GLU A C 1
ATOM 820 O O . GLU A 1 102 ? -22.252 -9.618 10.203 1.00 79.31 102 GLU A O 1
ATOM 825 N N . PHE A 1 103 ? -22.172 -8.454 12.104 1.00 81.69 103 PHE A N 1
ATOM 826 C CA . PHE A 1 103 ? -21.324 -7.407 11.526 1.00 81.69 103 PHE A CA 1
ATOM 827 C C . PHE A 1 103 ? -19.967 -7.347 12.218 1.00 81.69 103 PHE A C 1
ATOM 829 O O . PHE A 1 103 ? -19.843 -7.573 13.416 1.00 81.69 103 PHE A O 1
ATOM 836 N N . TYR A 1 104 ? -18.923 -7.048 11.447 1.00 80.00 104 TYR A N 1
ATOM 837 C CA . TYR A 1 104 ? -17.584 -6.823 11.980 1.00 80.00 104 TYR A CA 1
ATOM 838 C C . TYR A 1 104 ? -17.331 -5.321 12.093 1.00 80.00 104 TYR A C 1
ATOM 840 O O . TYR A 1 104 ? -17.495 -4.586 11.120 1.00 80.00 104 TYR A O 1
ATOM 848 N N . LEU A 1 105 ? -16.914 -4.872 13.276 1.00 80.56 105 LEU A N 1
ATOM 849 C CA . LEU A 1 105 ? -16.485 -3.502 13.531 1.00 80.56 105 LEU A CA 1
ATOM 850 C C . LEU A 1 105 ? -15.067 -3.523 14.099 1.00 80.56 105 LEU A C 1
ATOM 852 O O . LEU A 1 105 ? -14.836 -4.059 15.180 1.00 80.56 105 LEU A O 1
ATOM 856 N N . CYS A 1 106 ? -14.107 -2.935 13.384 1.00 79.19 106 CYS A N 1
ATOM 857 C CA . CYS A 1 106 ? -12.702 -2.893 13.809 1.00 79.19 106 CYS A CA 1
ATOM 858 C C . CYS A 1 106 ? -12.092 -4.292 14.015 1.00 79.19 106 CYS A C 1
ATOM 860 O O . CYS A 1 106 ? -11.250 -4.479 14.895 1.00 79.19 106 CYS A O 1
ATOM 862 N N . GLY A 1 107 ? -12.514 -5.278 13.219 1.00 77.25 107 GLY A N 1
ATOM 863 C CA . GLY A 1 107 ? -12.121 -6.679 13.387 1.00 77.25 107 GLY A CA 1
ATOM 864 C C . GLY A 1 107 ? -12.795 -7.415 14.553 1.00 77.25 107 GLY A C 1
ATOM 865 O O . GLY A 1 107 ? -12.511 -8.596 14.750 1.00 77.25 107 GLY A O 1
ATOM 866 N N . GLN A 1 108 ? -13.697 -6.768 15.294 1.00 79.19 108 GLN A N 1
ATOM 867 C CA . GLN A 1 108 ? -14.498 -7.396 16.341 1.00 79.19 108 GLN A CA 1
ATOM 868 C C . GLN A 1 108 ? -15.861 -7.808 15.777 1.00 79.19 108 GLN A C 1
ATOM 870 O O . GLN A 1 108 ? -16.545 -7.000 15.153 1.00 79.19 108 GLN A O 1
ATOM 875 N N . ARG A 1 109 ? -16.248 -9.072 15.981 1.00 82.75 109 ARG A N 1
ATOM 876 C CA . ARG A 1 109 ? -17.572 -9.581 15.602 1.00 82.75 109 ARG A CA 1
ATOM 877 C C . ARG A 1 109 ? -18.619 -9.038 16.573 1.00 82.75 109 ARG A C 1
ATOM 879 O O . ARG A 1 109 ? -18.431 -9.139 17.784 1.00 82.75 109 ARG A O 1
ATOM 886 N N . ILE A 1 110 ? -19.708 -8.507 16.034 1.00 80.31 110 ILE A N 1
ATOM 887 C CA . ILE A 1 110 ? -20.896 -8.091 16.772 1.00 80.31 110 ILE A CA 1
ATOM 888 C C . ILE A 1 110 ? -22.066 -8.903 16.221 1.00 80.31 110 ILE A C 1
ATOM 890 O O . ILE A 1 110 ? -22.377 -8.846 15.029 1.00 80.31 110 ILE A O 1
ATOM 894 N N . ASP A 1 111 ? -22.648 -9.717 17.095 1.00 79.75 111 ASP A N 1
ATOM 895 C CA . ASP A 1 111 ? -23.805 -10.549 16.789 1.00 79.75 111 ASP A CA 1
ATOM 896 C C . ASP A 1 111 ? -25.081 -9.717 16.956 1.00 79.75 111 ASP A C 1
ATOM 898 O O . ASP A 1 111 ? -25.227 -8.994 17.941 1.00 79.75 111 ASP A O 1
ATOM 902 N N . VAL A 1 112 ? -25.970 -9.781 15.970 1.00 74.62 112 VAL A N 1
ATOM 903 C CA . VAL A 1 112 ? -27.253 -9.056 15.939 1.00 74.62 112 VAL A CA 1
ATOM 904 C C . VAL A 1 112 ? -28.432 -10.028 16.006 1.00 74.62 112 VAL A C 1
ATOM 906 O O . VAL A 1 112 ? -29.581 -9.605 15.925 1.00 74.62 112 VAL A O 1
ATOM 909 N N . GLY A 1 113 ? -28.162 -11.335 16.112 1.00 65.19 113 GLY A N 1
ATOM 910 C CA . GLY A 1 113 ? -29.185 -12.379 16.109 1.00 65.19 113 GLY A CA 1
ATOM 911 C C . GLY A 1 113 ? -29.897 -12.595 17.447 1.00 65.19 113 GLY A C 1
ATOM 912 O O . GLY A 1 113 ? -30.863 -13.352 17.487 1.00 65.19 113 GLY A O 1
ATOM 913 N N . GLY A 1 114 ? -29.443 -11.967 18.536 1.00 58.16 114 GLY A N 1
ATOM 914 C CA . GLY A 1 114 ? -30.078 -12.061 19.853 1.00 58.16 114 GLY A CA 1
ATOM 915 C C . GLY A 1 114 ? -31.048 -10.909 20.118 1.00 58.16 114 GLY A C 1
ATOM 916 O O . GLY A 1 114 ? -30.744 -9.766 19.797 1.00 58.16 114 GLY A O 1
ATOM 917 N N . GLU A 1 115 ? -32.174 -11.188 20.785 1.00 52.62 115 GLU A N 1
ATOM 918 C CA . GLU A 1 115 ? -33.144 -10.203 21.314 1.00 52.62 115 GLU A CA 1
ATOM 919 C C . GLU A 1 115 ? -32.559 -9.231 22.363 1.00 52.62 115 GLU A C 1
ATOM 921 O O . GLU A 1 115 ? -33.291 -8.490 23.021 1.00 52.62 115 GLU A O 1
ATOM 926 N N . GLU A 1 116 ? -31.238 -9.179 22.530 1.00 54.88 116 GLU A N 1
ATOM 927 C CA . GLU A 1 116 ? -30.607 -8.088 23.250 1.00 54.88 116 GLU A CA 1
ATOM 928 C C . GLU A 1 116 ? -30.590 -6.868 22.334 1.00 54.88 116 GLU A C 1
ATOM 930 O O . GLU A 1 116 ? -29.666 -6.633 21.554 1.00 54.88 116 GLU A O 1
ATOM 935 N N . PHE A 1 117 ? -31.645 -6.065 22.471 1.00 49.16 117 PHE A N 1
ATOM 936 C CA . PHE A 1 117 ? -31.704 -4.655 22.098 1.00 49.16 117 PHE A CA 1
ATOM 937 C C . PHE A 1 117 ? -30.634 -3.891 22.909 1.00 49.16 117 PHE A C 1
ATOM 939 O O . PHE A 1 117 ? -30.918 -3.095 23.803 1.00 49.16 117 PHE A O 1
ATOM 946 N N . GLY A 1 118 ? -29.365 -4.214 22.671 1.00 57.22 118 GLY A N 1
ATOM 947 C CA . GLY A 1 118 ? -28.224 -3.638 23.347 1.00 57.22 118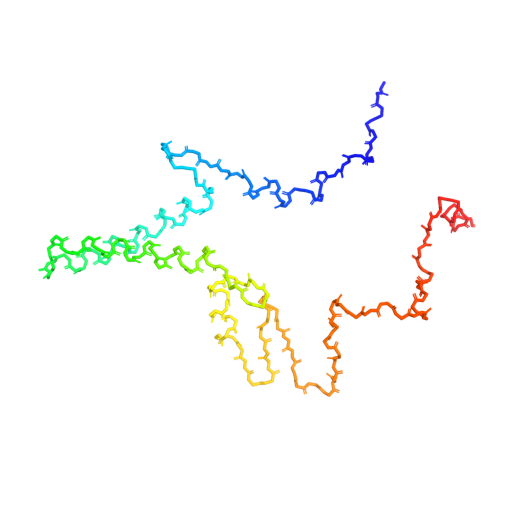 GLY A CA 1
ATOM 948 C C . GLY A 1 118 ? -28.109 -2.188 22.925 1.00 57.22 118 GLY A C 1
ATOM 949 O O . GLY A 1 118 ? -27.774 -1.886 21.779 1.00 57.22 118 GLY A O 1
ATOM 950 N N . THR A 1 119 ? -28.396 -1.281 23.855 1.00 50.72 119 THR A N 1
ATOM 951 C CA . THR A 1 119 ? -28.162 0.150 23.687 1.00 50.72 119 THR A CA 1
ATOM 952 C C . THR A 1 119 ? -26.716 0.358 23.257 1.00 50.72 119 THR A C 1
ATOM 954 O O . THR A 1 119 ? -25.787 0.175 24.048 1.00 50.72 119 THR A O 1
ATOM 957 N N . ILE A 1 120 ? -26.518 0.767 22.002 1.00 52.78 120 ILE A N 1
ATOM 958 C CA . ILE A 1 120 ? -25.247 1.313 21.535 1.00 52.78 120 ILE A CA 1
ATOM 959 C C . ILE A 1 120 ? -24.979 2.519 22.436 1.00 52.78 120 ILE A C 1
ATOM 961 O O . ILE A 1 120 ? -25.605 3.566 22.272 1.00 52.78 120 ILE A O 1
ATOM 965 N 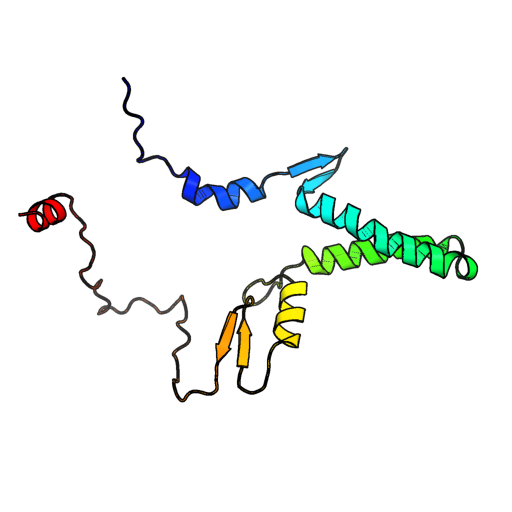N . ARG A 1 121 ? -24.115 2.361 23.450 1.00 44.94 121 ARG A N 1
ATOM 966 C CA . ARG A 1 121 ? -23.751 3.455 24.355 1.00 44.94 121 ARG A CA 1
ATOM 967 C C . ARG A 1 121 ? -23.095 4.541 23.519 1.00 44.94 121 ARG A C 1
ATOM 969 O O . ARG A 1 121 ? -21.928 4.452 23.139 1.00 44.94 121 ARG A O 1
ATOM 976 N N . GLN A 1 122 ? -23.874 5.570 23.228 1.00 44.78 122 GLN A N 1
ATOM 977 C CA . GLN A 1 122 ? -23.380 6.813 22.686 1.00 44.78 122 GLN A CA 1
ATOM 978 C C . GLN A 1 122 ? -22.412 7.375 23.735 1.00 44.78 122 GLN A C 1
ATOM 980 O O . GLN A 1 122 ? -22.806 7.665 24.861 1.00 44.78 122 GLN A O 1
ATOM 985 N N . ILE A 1 123 ? -21.126 7.481 23.387 1.00 54.09 123 ILE A N 1
ATOM 986 C CA . ILE A 1 123 ? -20.048 7.950 24.288 1.00 54.09 123 ILE A CA 1
ATOM 987 C C . ILE A 1 123 ? -20.301 9.400 24.772 1.00 54.09 123 ILE A C 1
ATOM 989 O O . ILE A 1 123 ? -19.640 9.893 25.677 1.00 54.09 123 ILE A O 1
ATOM 993 N N . THR A 1 124 ? -21.305 10.071 24.208 1.00 46.44 124 THR A N 1
ATOM 994 C CA . THR A 1 124 ? -21.767 11.418 24.553 1.00 46.44 124 THR A CA 1
ATOM 995 C C . THR A 1 124 ? -23.159 11.438 25.194 1.00 46.44 124 THR A C 1
ATOM 997 O O . THR A 1 124 ? -23.915 12.379 24.956 1.00 46.44 124 THR A O 1
ATOM 1000 N N . ALA A 1 125 ? -23.557 10.417 25.956 1.00 51.72 125 ALA A N 1
ATOM 1001 C CA . ALA A 1 125 ? -24.735 10.573 26.807 1.00 51.72 125 ALA A CA 1
ATOM 1002 C C . ALA A 1 125 ? -24.419 11.646 27.874 1.00 51.72 125 ALA A C 1
ATOM 1004 O O . ALA A 1 125 ? -23.405 11.513 28.565 1.00 51.72 125 ALA A O 1
ATOM 1005 N N . PRO A 1 126 ? -25.205 12.734 27.985 1.00 50.09 126 PRO A N 1
ATOM 1006 C CA . PRO A 1 126 ? -25.000 13.716 29.041 1.00 50.09 126 PRO A CA 1
ATOM 1007 C C . PRO A 1 126 ? -25.183 13.028 30.395 1.00 50.09 126 PRO A C 1
ATOM 1009 O O . PRO A 1 126 ? -26.148 12.289 30.585 1.00 50.09 126 PRO A O 1
ATOM 1012 N N . VAL A 1 127 ? -24.245 13.261 31.315 1.00 59.41 127 VAL A N 1
ATOM 1013 C CA . VAL A 1 127 ? -24.320 12.765 32.694 1.00 59.41 127 VAL A CA 1
ATOM 1014 C C . VAL A 1 127 ? -25.620 13.293 33.295 1.00 59.41 127 VAL A C 1
ATOM 1016 O O . VAL A 1 127 ? -25.807 14.508 33.405 1.00 59.41 127 VAL A O 1
ATOM 1019 N N . GLY A 1 128 ? -26.552 12.393 33.603 1.00 63.47 128 GLY A N 1
ATOM 1020 C CA . GLY A 1 128 ? -27.797 12.774 34.257 1.00 63.47 128 GLY A CA 1
ATOM 1021 C C . GLY A 1 128 ? -27.507 13.290 35.670 1.00 63.47 128 GLY A C 1
ATOM 1022 O O . GLY A 1 128 ? -26.537 12.853 36.287 1.00 63.47 128 GLY A O 1
ATOM 1023 N N . PRO A 1 129 ? -28.340 14.179 36.234 1.00 64.25 129 PRO A N 1
ATOM 1024 C CA . PRO A 1 129 ? -28.166 14.646 37.613 1.00 64.25 129 PRO A CA 1
ATOM 1025 C C . PRO A 1 129 ? -28.204 13.513 38.661 1.00 64.25 129 PRO A C 1
ATOM 1027 O O . PRO A 1 129 ? -27.733 13.709 39.778 1.00 64.25 129 PRO A O 1
ATOM 1030 N N . ASP A 1 130 ? -28.703 12.327 38.289 1.00 62.41 130 ASP A N 1
ATOM 1031 C CA . ASP A 1 130 ? -28.744 11.123 39.128 1.00 62.41 130 ASP A CA 1
ATOM 1032 C C . ASP A 1 130 ? -27.634 10.095 38.846 1.00 62.41 130 ASP A C 1
ATOM 1034 O O . ASP A 1 130 ? -27.570 9.077 39.540 1.00 62.41 130 ASP A O 1
ATOM 1038 N N . ASP A 1 131 ? -26.712 10.355 37.909 1.00 54.50 131 ASP A N 1
ATOM 1039 C CA . ASP A 1 131 ? -25.499 9.540 37.732 1.00 54.50 131 ASP A CA 1
ATOM 1040 C C . ASP A 1 131 ? -24.497 9.871 38.849 1.00 54.50 131 ASP A C 1
ATOM 1042 O O . ASP A 1 131 ? -23.444 10.486 38.661 1.00 54.50 131 ASP A O 1
ATOM 1046 N N . ARG A 1 132 ? -24.847 9.479 40.075 1.00 58.19 132 ARG A N 1
ATOM 1047 C CA . ARG A 1 132 ? -23.887 9.471 41.173 1.00 58.19 132 ARG A CA 1
ATOM 1048 C C . ARG A 1 132 ? -22.853 8.396 40.853 1.00 58.19 132 ARG A C 1
ATOM 1050 O O . ARG A 1 132 ? -23.247 7.269 40.540 1.00 58.19 132 ARG A O 1
ATOM 1057 N N . PRO A 1 133 ? -21.549 8.697 40.954 1.00 53.38 133 PRO A N 1
ATOM 1058 C CA . PRO A 1 133 ? -20.525 7.680 40.795 1.00 53.38 133 PRO A CA 1
ATOM 1059 C C . PRO A 1 133 ? -20.847 6.530 41.750 1.00 53.38 133 PRO A C 1
ATOM 1061 O O . PRO A 1 133 ? -20.993 6.718 42.962 1.00 53.38 133 PRO A O 1
ATOM 1064 N N . ARG A 1 134 ? -21.037 5.335 41.184 1.00 51.22 134 ARG A N 1
ATOM 1065 C CA . ARG A 1 134 ? -21.150 4.101 41.957 1.00 51.22 134 ARG A CA 1
ATOM 1066 C C . ARG A 1 134 ? -19.901 4.049 42.834 1.00 51.22 134 ARG A C 1
ATOM 1068 O O . ARG A 1 134 ? -18.804 4.025 42.290 1.00 51.22 134 ARG A O 1
ATOM 1075 N N . LYS A 1 135 ? -20.068 4.091 44.162 1.00 46.62 135 LYS A N 1
ATOM 1076 C CA . LYS A 1 135 ? -18.985 3.959 45.150 1.00 46.62 135 LYS A CA 1
ATOM 1077 C C . LYS A 1 135 ? -18.247 2.633 44.929 1.00 46.62 135 LYS A C 1
ATOM 1079 O O . LYS A 1 135 ? -18.577 1.621 45.535 1.00 46.62 135 LYS A O 1
ATOM 1084 N N . THR A 1 136 ? -17.274 2.642 44.036 1.00 53.50 136 THR A N 1
ATOM 1085 C CA . THR A 1 136 ? -16.168 1.684 43.977 1.00 53.50 136 THR A CA 1
ATOM 1086 C C . THR A 1 136 ? -14.847 2.422 43.788 1.00 53.50 136 THR A C 1
ATOM 1088 O O . THR A 1 136 ? -13.881 1.833 43.321 1.00 53.50 136 THR A O 1
ATOM 1091 N N . ASP A 1 137 ? -14.802 3.701 44.166 1.00 48.44 137 ASP A N 1
ATOM 1092 C CA . ASP A 1 137 ? -13.559 4.447 44.287 1.00 48.44 137 ASP A CA 1
ATOM 1093 C C . ASP A 1 137 ? -13.146 4.440 45.759 1.00 48.44 137 ASP A C 1
ATOM 1095 O O . ASP A 1 137 ? -13.726 5.135 46.592 1.00 48.44 137 ASP A O 1
ATOM 1099 N N . PHE A 1 138 ? -12.137 3.631 46.076 1.00 55.66 138 PHE A N 1
ATOM 1100 C CA . PHE A 1 138 ? -11.272 3.888 47.221 1.00 55.66 138 PHE A CA 1
ATOM 1101 C C . PHE A 1 138 ? -10.465 5.143 46.868 1.00 55.66 138 PHE A C 1
ATOM 1103 O O . PHE A 1 138 ? -9.429 5.066 46.209 1.00 55.66 138 PHE A O 1
ATOM 1110 N N . THR A 1 139 ? -11.002 6.318 47.198 1.00 57.47 139 THR A N 1
ATOM 1111 C CA . THR A 1 139 ? -10.394 7.613 46.848 1.00 57.47 139 THR A CA 1
ATOM 1112 C C . THR A 1 139 ? -9.282 8.036 47.804 1.00 57.47 139 THR A C 1
ATOM 1114 O O . THR A 1 139 ? -8.571 8.999 47.521 1.00 57.47 139 THR A O 1
ATOM 1117 N N . THR A 1 140 ? -9.111 7.329 48.921 1.00 58.97 140 THR A N 1
ATOM 1118 C CA . THR A 1 140 ? -8.236 7.742 50.021 1.00 58.97 140 THR A CA 1
ATOM 1119 C C . THR A 1 140 ? -7.406 6.559 50.513 1.00 58.97 140 THR A C 1
ATOM 1121 O O . THR A 1 140 ? -7.909 5.449 50.647 1.00 58.97 140 THR A O 1
ATOM 1124 N N . PHE A 1 141 ? -6.112 6.787 50.772 1.00 53.12 141 PHE A N 1
ATOM 1125 C CA . PHE A 1 141 ? -5.171 5.751 51.237 1.00 53.12 141 PHE A CA 1
ATOM 1126 C C . PHE A 1 141 ? -5.603 5.135 52.585 1.00 53.12 141 PHE A C 1
ATOM 1128 O O . PHE A 1 141 ? -5.308 3.978 52.867 1.00 53.12 141 PHE A O 1
ATOM 1135 N N . GLU A 1 142 ? -6.361 5.901 53.373 1.00 63.19 142 GLU A N 1
ATOM 1136 C CA . GLU A 1 142 ? -6.945 5.503 54.658 1.00 63.19 142 GLU A CA 1
ATOM 1137 C C . GLU A 1 142 ? -8.011 4.401 54.500 1.00 63.19 142 GLU A C 1
ATOM 1139 O O . GLU A 1 142 ? -8.044 3.465 55.297 1.00 63.19 142 GLU A O 1
ATOM 1144 N N . ASP A 1 143 ? -8.802 4.428 53.417 1.00 56.19 143 ASP A N 1
ATOM 1145 C CA . ASP A 1 143 ? -9.861 3.438 53.159 1.00 56.19 143 ASP A CA 1
ATOM 1146 C C . ASP A 1 143 ? -9.289 2.050 52.794 1.00 56.19 143 ASP A C 1
ATOM 1148 O O . ASP A 1 143 ? -9.940 1.020 52.979 1.00 56.19 143 ASP A O 1
ATOM 1152 N N . PHE A 1 144 ? -8.059 1.997 52.265 1.00 56.72 144 PHE A N 1
ATOM 1153 C CA . PHE A 1 144 ? -7.379 0.739 51.937 1.00 56.72 144 PHE A CA 1
ATOM 1154 C C . PHE A 1 144 ? -6.775 0.076 53.184 1.00 56.72 144 PHE A C 1
ATOM 1156 O O . PHE A 1 144 ? -6.874 -1.145 53.328 1.00 56.72 144 PHE A O 1
ATOM 1163 N N . GLU A 1 145 ? -6.204 0.858 54.111 1.00 61.91 145 GLU A N 1
ATOM 1164 C CA . GLU A 1 145 ? -5.662 0.335 55.376 1.00 61.91 145 GLU A CA 1
ATOM 1165 C C . GLU A 1 145 ? -6.750 -0.229 56.298 1.00 61.91 145 GLU A C 1
ATOM 1167 O O . GLU A 1 145 ? -6.511 -1.227 56.981 1.00 61.91 145 GLU A O 1
ATOM 1172 N N . GLU A 1 146 ? -7.953 0.350 56.286 1.00 62.06 146 GLU A N 1
ATOM 1173 C CA . GLU A 1 146 ? -9.079 -0.150 57.084 1.00 62.06 146 GLU A CA 1
ATOM 1174 C C . GLU A 1 146 ? -9.609 -1.502 56.568 1.00 62.06 146 GLU A C 1
ATOM 1176 O O . GLU A 1 146 ? -10.085 -2.317 57.352 1.00 62.06 146 GLU A O 1
ATOM 1181 N N . SER A 1 147 ? -9.442 -1.796 55.272 1.00 61.72 147 SER A N 1
ATOM 1182 C CA . SER A 1 147 ? -9.850 -3.076 54.665 1.00 61.72 147 SER A CA 1
ATOM 1183 C C . SER A 1 147 ? -8.887 -4.246 54.915 1.00 61.72 147 SER A C 1
ATOM 1185 O O . SER A 1 147 ? -9.222 -5.395 54.628 1.00 61.72 147 SER A O 1
ATOM 1187 N N . LEU A 1 148 ? -7.679 -3.956 55.412 1.00 61.69 148 LEU A N 1
ATOM 1188 C CA . LEU A 1 148 ? -6.634 -4.945 55.701 1.00 61.69 148 LEU A CA 1
ATOM 1189 C C . LEU A 1 148 ? -6.551 -5.319 57.190 1.00 61.69 148 LEU A C 1
ATOM 1191 O O . LEU A 1 148 ? -5.662 -6.086 57.572 1.00 61.69 148 LEU A O 1
ATOM 1195 N N . ARG A 1 149 ? -7.458 -4.796 58.020 1.00 53.38 149 ARG A N 1
ATOM 1196 C CA . ARG A 1 149 ? -7.694 -5.252 59.396 1.00 53.38 149 ARG A CA 1
ATOM 1197 C C . ARG A 1 149 ? -8.904 -6.173 59.460 1.00 53.38 149 ARG A C 1
ATOM 1199 O O . ARG A 1 149 ? -8.837 -7.117 60.277 1.00 53.38 149 ARG A O 1
#

pLDDT: mean 72.36, std 17.4, range [43.81, 98.0]

Solvent-accessible surface area (backbone atoms only — not comparable to full-atom values): 9232 Å² total; per-residue (Å²): 136,85,82,78,70,71,91,73,65,54,57,81,78,42,49,74,60,61,65,69,67,50,62,43,75,59,88,93,47,79,39,42,55,67,58,52,52,50,48,62,59,28,46,54,64,10,50,52,50,20,63,71,37,26,91,81,47,50,83,62,17,59,52,40,34,58,51,35,36,53,48,48,45,49,35,67,69,37,48,44,92,65,83,93,46,48,37,45,54,54,56,55,52,24,62,70,67,40,51,94,52,31,45,42,58,97,81,42,81,43,78,63,75,56,92,69,84,67,76,78,75,59,95,77,64,76,82,52,99,80,68,64,79,75,91,78,70,80,86,46,77,66,61,57,57,64,73,75,112

Sequence (149 aa):
MSAINSLYSLTPMTGRTSGADRTTVIGTVEMKWRTFWIAVFAMVPGGILTAVFYPMLDAWSFLWIAVTEALAFYLIERRSKEGLRLRTYQTFFDKKKSNINEFYLCGQRIDVGGEEFGTIRQITAPVGPDDRPRKTDFTTFEDFEESLR

Mean predicted aligned error: 16.41 Å

Foldseek 3Di:
DDDDPPPPPCCVVCVVVVLQPCFDDDDPDTDHPVLVVLLVVLQVVLVVQLVVCCVPQPVCSNVSSVVSSVVSCQQAVQFDPDDPRDRNVQVVVQVVPADVQWGADSNDIDGNPDPPPPPPPPPPDPCDPPPDPDPPDPPDPVVVVVVVD

Secondary structure (DSSP, 8-state):
-----GGG--HHHHHHHHGGG-EEEETTEEEEHHHHHHHHHHHHHHHHHHHHHHHHHGGGGGHHHHHHHHHHHHHHTPBPSSSS--BHHHHHHHHHH-BTTEEEETTEEEE--SS-------TT----TT-PPPS----SHHHHHHTT-

Radius of gyration: 25.67 Å; Cα contacts (8 Å, |Δi|>4): 103; chains: 1; bounding box: 53×28×84 Å